Protein AF-A0A9E3S5M4-F1 (afdb_monomer_lite)

Foldseek 3Di:
DDDDDDDDDPPPDDDDDDPPLDQDDKDKDWDQDPVPRDIDIAIDGDGSPDDPPDDDDDDDDDDDPPDDRVCVVPDPPPD

Structure (mmCIF, N/CA/C/O backbone):
data_AF-A0A9E3S5M4-F1
#
_entry.id   AF-A0A9E3S5M4-F1
#
loop_
_atom_site.group_PDB
_atom_site.id
_atom_site.type_symbol
_atom_site.label_atom_id
_atom_site.label_alt_id
_atom_site.label_comp_id
_atom_site.label_asym_id
_atom_site.label_entity_id
_atom_site.label_seq_id
_atom_site.pdbx_PDB_ins_code
_atom_site.Cartn_x
_atom_site.Cartn_y
_atom_site.Cartn_z
_atom_site.occupancy
_atom_site.B_iso_or_equiv
_atom_site.auth_seq_id
_atom_site.auth_comp_id
_atom_site.auth_asym_id
_atom_site.auth_atom_id
_atom_site.pdbx_PDB_model_num
ATOM 1 N N . MET A 1 1 ? 26.058 12.296 -77.451 1.00 45.50 1 MET A N 1
ATOM 2 C CA . MET A 1 1 ? 25.582 13.016 -76.250 1.00 45.50 1 MET A CA 1
ATOM 3 C C . MET A 1 1 ? 25.303 11.970 -75.177 1.00 45.50 1 MET A C 1
ATOM 5 O O . MET A 1 1 ? 24.417 11.155 -75.372 1.00 45.50 1 MET A O 1
ATOM 9 N N . CYS A 1 2 ? 26.142 11.890 -74.141 1.00 45.22 2 CYS A N 1
ATOM 10 C CA . CYS A 1 2 ? 26.104 10.837 -73.118 1.00 45.22 2 CYS A CA 1
ATOM 11 C C . CYS A 1 2 ? 25.348 11.368 -71.888 1.00 45.22 2 CYS A C 1
ATOM 13 O O . CYS A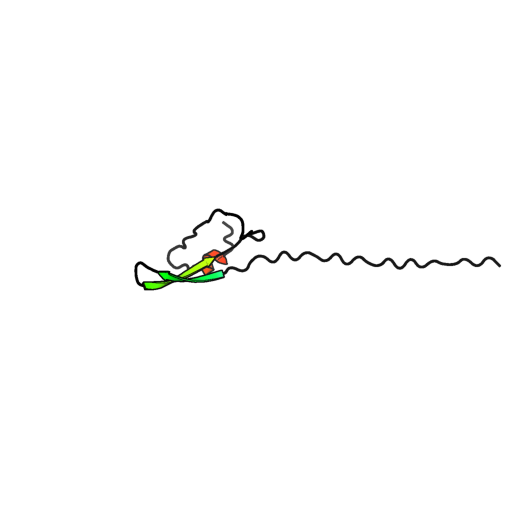 1 2 ? 25.877 12.206 -71.160 1.00 45.22 2 CYS A O 1
ATOM 15 N N . GLY A 1 3 ? 24.086 10.967 -71.714 1.00 43.25 3 GLY A N 1
ATOM 16 C CA . GLY A 1 3 ? 23.238 11.417 -70.607 1.00 43.25 3 GLY A CA 1
ATOM 17 C C . GLY A 1 3 ? 23.508 10.607 -69.341 1.00 43.25 3 GLY A C 1
ATOM 18 O O . GLY A 1 3 ? 23.225 9.414 -69.300 1.00 43.25 3 GLY A O 1
ATOM 19 N N . ARG A 1 4 ? 24.059 11.245 -68.303 1.00 50.56 4 ARG A N 1
ATOM 20 C CA . ARG A 1 4 ? 24.206 10.642 -66.970 1.00 50.56 4 ARG A CA 1
ATOM 21 C C . ARG A 1 4 ? 22.873 10.742 -66.228 1.00 50.56 4 ARG A C 1
ATOM 23 O O . ARG A 1 4 ? 22.434 11.838 -65.900 1.00 50.56 4 ARG A O 1
ATOM 30 N N . VAL A 1 5 ? 22.247 9.599 -65.964 1.00 48.97 5 VAL A N 1
ATOM 31 C CA . VAL A 1 5 ? 21.082 9.484 -65.076 1.00 48.97 5 VAL A CA 1
ATOM 32 C C . VAL A 1 5 ? 21.583 9.541 -63.632 1.00 48.97 5 VAL A C 1
ATOM 34 O O . VAL A 1 5 ? 22.402 8.718 -63.228 1.00 48.97 5 VAL A O 1
ATOM 37 N N . VAL A 1 6 ? 21.128 10.532 -62.865 1.00 53.06 6 VAL A N 1
ATOM 38 C CA . VAL A 1 6 ? 21.418 10.653 -61.429 1.00 53.06 6 VAL A CA 1
ATOM 39 C C . VAL A 1 6 ? 20.285 9.976 -60.667 1.00 53.06 6 VAL A C 1
ATOM 41 O O . VAL A 1 6 ? 19.139 10.413 -60.725 1.00 53.06 6 VAL A O 1
ATOM 44 N N . LEU A 1 7 ? 20.608 8.884 -59.978 1.00 46.00 7 LEU A N 1
ATOM 45 C CA . LEU A 1 7 ? 19.673 8.117 -59.161 1.00 46.00 7 LEU A CA 1
ATOM 46 C C . LEU A 1 7 ? 19.705 8.696 -57.740 1.00 46.00 7 LEU A C 1
ATOM 48 O O . LEU A 1 7 ? 20.685 8.526 -57.019 1.00 46.00 7 LEU A O 1
ATOM 52 N N . ILE A 1 8 ? 18.662 9.434 -57.354 1.00 57.97 8 ILE A N 1
ATOM 53 C CA . ILE A 1 8 ? 18.515 9.951 -55.988 1.00 57.97 8 ILE A CA 1
ATOM 54 C C . ILE A 1 8 ? 17.957 8.815 -55.127 1.00 57.97 8 ILE A C 1
ATOM 56 O O . ILE A 1 8 ? 16.774 8.486 -55.207 1.00 57.97 8 ILE A O 1
ATOM 60 N N . ALA A 1 9 ? 18.814 8.195 -54.318 1.00 58.38 9 ALA A N 1
ATOM 61 C CA . ALA A 1 9 ? 18.387 7.253 -53.293 1.00 58.38 9 ALA A CA 1
ATOM 62 C C . ALA A 1 9 ? 17.800 8.038 -52.112 1.00 58.38 9 ALA A C 1
ATOM 64 O O . ALA A 1 9 ? 18.528 8.641 -51.326 1.00 58.38 9 ALA A O 1
ATOM 65 N N . VAL A 1 10 ? 16.472 8.048 -51.994 1.00 62.38 10 VAL A N 1
ATOM 66 C CA . VAL A 1 10 ? 15.787 8.536 -50.794 1.00 62.38 10 VAL A CA 1
ATOM 67 C C . VAL A 1 10 ? 15.956 7.470 -49.715 1.00 62.38 10 VAL A C 1
ATOM 69 O O . VAL A 1 10 ? 15.276 6.446 -49.725 1.00 62.38 10 VAL A O 1
ATOM 72 N N . SER A 1 11 ? 16.906 7.673 -48.804 1.00 61.44 11 SER A N 1
ATOM 73 C CA . SER A 1 11 ? 17.051 6.829 -47.620 1.00 61.44 11 SER A CA 1
ATOM 74 C C . SER A 1 11 ? 15.861 7.071 -46.693 1.00 61.44 11 SER A C 1
ATOM 76 O O . SER A 1 11 ? 15.800 8.084 -45.994 1.00 61.44 11 SER A O 1
ATOM 78 N N . LEU A 1 12 ? 14.902 6.147 -46.721 1.00 61.62 12 LEU A N 1
ATOM 79 C CA . LEU A 1 12 ? 13.768 6.104 -45.808 1.00 61.62 12 LEU A CA 1
ATOM 80 C C . LEU A 1 12 ? 14.317 5.924 -44.382 1.00 61.62 12 LEU A C 1
ATOM 82 O O . LEU A 1 12 ? 14.776 4.844 -44.011 1.00 61.62 12 LEU A O 1
ATOM 86 N N . GLY A 1 13 ? 14.355 7.012 -43.611 1.00 59.28 13 GLY A N 1
ATOM 87 C CA . GLY A 1 13 ? 14.813 6.998 -42.227 1.00 59.28 13 GLY A CA 1
ATOM 88 C C . GLY A 1 13 ? 13.935 6.072 -41.389 1.00 59.28 13 GLY A C 1
ATOM 89 O O . GLY A 1 13 ? 12.753 6.342 -41.193 1.00 59.28 13 GLY A O 1
ATOM 90 N N . MET A 1 14 ? 14.508 4.971 -40.902 1.00 63.72 14 MET A N 1
ATOM 91 C CA . MET A 1 14 ? 13.858 4.088 -39.937 1.00 63.72 14 MET A CA 1
ATOM 92 C C . MET A 1 14 ? 13.677 4.840 -38.613 1.00 63.72 14 MET A C 1
ATOM 94 O O . MET A 1 14 ? 14.637 5.036 -37.866 1.00 63.72 14 MET A O 1
ATOM 98 N N . CYS A 1 15 ? 12.445 5.251 -38.302 1.00 57.62 15 CYS A N 1
ATOM 99 C CA . CYS A 1 15 ? 12.083 5.673 -36.952 1.00 57.62 15 CYS A CA 1
ATOM 100 C C . CYS A 1 15 ? 12.261 4.480 -36.004 1.00 57.62 15 CYS A C 1
ATOM 102 O O . CYS A 1 15 ? 11.484 3.526 -36.042 1.00 57.62 15 CYS A O 1
ATOM 104 N N . ARG A 1 16 ? 13.278 4.521 -35.138 1.00 60.72 16 ARG A N 1
ATOM 105 C CA . ARG A 1 16 ? 13.363 3.610 -33.993 1.00 60.72 16 ARG A CA 1
ATOM 106 C C . ARG A 1 16 ? 12.264 4.012 -33.013 1.00 60.72 16 ARG A C 1
ATOM 108 O O . ARG A 1 16 ? 12.400 5.018 -32.325 1.00 60.72 16 ARG A O 1
ATOM 115 N N . ALA A 1 17 ? 11.180 3.244 -32.961 1.00 61.72 17 ALA A N 1
ATOM 116 C CA . ALA A 1 17 ? 10.241 3.334 -31.854 1.00 61.72 17 ALA A CA 1
ATOM 117 C C . ALA A 1 17 ? 10.996 2.954 -30.572 1.00 61.72 17 ALA A C 1
ATOM 119 O O . ALA A 1 17 ? 11.438 1.814 -30.419 1.00 61.72 17 ALA A O 1
ATOM 120 N N . ALA A 1 18 ? 11.211 3.921 -29.681 1.00 60.34 18 ALA A N 1
ATOM 121 C CA . ALA A 1 18 ? 11.641 3.624 -28.327 1.00 60.34 18 ALA A CA 1
ATOM 122 C C . ALA A 1 18 ? 10.491 2.873 -27.644 1.00 60.34 18 ALA A C 1
ATOM 124 O O . ALA A 1 18 ? 9.379 3.392 -27.548 1.00 60.34 18 ALA A O 1
ATOM 125 N N . LEU A 1 19 ? 10.739 1.637 -27.211 1.00 60.56 19 LEU A N 1
ATOM 126 C CA . LEU A 1 19 ? 9.830 0.934 -26.313 1.00 60.56 19 LEU A CA 1
ATOM 127 C C . LEU A 1 19 ? 9.859 1.688 -24.978 1.00 60.56 19 LEU A C 1
ATOM 129 O O . LEU A 1 19 ? 10.791 1.522 -24.196 1.00 60.56 19 LEU A O 1
ATOM 133 N N . CYS A 1 20 ? 8.876 2.552 -24.725 1.00 55.12 20 CYS A N 1
ATOM 134 C CA . CYS A 1 20 ? 8.631 3.052 -23.377 1.00 55.12 20 CYS A CA 1
ATOM 135 C C . CYS A 1 20 ? 8.147 1.872 -22.530 1.00 55.12 20 CYS A C 1
ATOM 137 O O . CYS A 1 20 ? 6.983 1.487 -22.616 1.00 55.12 20 CYS A O 1
ATOM 139 N N . GLN A 1 21 ? 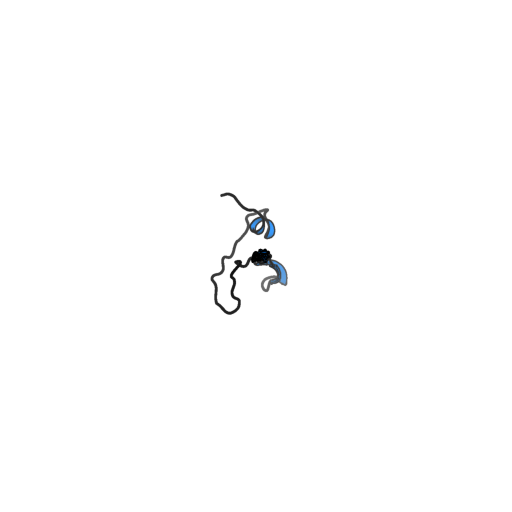9.036 1.279 -21.730 1.00 59.91 21 GLN A N 1
ATOM 140 C CA . GLN A 1 21 ? 8.607 0.400 -20.648 1.00 59.91 21 GLN A CA 1
ATOM 141 C C . GLN A 1 21 ? 7.890 1.273 -19.619 1.00 59.91 21 GLN A C 1
ATOM 143 O O . GLN A 1 21 ? 8.504 2.123 -18.978 1.00 59.91 21 GLN A O 1
ATOM 148 N N . GLN A 1 22 ? 6.571 1.125 -19.525 1.00 64.94 22 GLN A N 1
ATOM 149 C CA . GLN A 1 22 ? 5.790 1.802 -18.501 1.00 64.94 22 GLN A CA 1
ATOM 150 C C . GLN A 1 22 ? 6.008 1.063 -17.185 1.00 64.94 22 GLN A C 1
ATOM 152 O O . GLN A 1 22 ? 5.626 -0.099 -17.063 1.00 64.94 22 GLN A O 1
ATOM 157 N N . THR A 1 23 ? 6.623 1.726 -16.208 1.00 76.06 23 THR A N 1
ATOM 158 C CA . THR A 1 23 ? 6.656 1.208 -14.840 1.00 76.06 23 THR A CA 1
ATOM 159 C C . THR A 1 23 ? 5.216 1.129 -14.322 1.00 76.06 23 THR A C 1
ATOM 161 O O . THR A 1 23 ? 4.501 2.140 -14.397 1.00 76.06 23 THR A O 1
ATOM 164 N N . PRO A 1 24 ? 4.768 -0.037 -13.824 1.00 85.56 24 PRO A N 1
ATOM 165 C CA . PRO A 1 24 ? 3.473 -0.174 -13.181 1.00 85.56 24 PRO A CA 1
ATOM 166 C C . PRO A 1 24 ? 3.312 0.883 -12.090 1.00 85.56 24 PRO A C 1
ATOM 168 O O . PRO A 1 24 ? 4.210 1.099 -11.277 1.00 85.56 24 PRO A O 1
ATOM 171 N N . GLN A 1 25 ? 2.174 1.569 -12.100 1.00 90.62 25 GLN A N 1
ATOM 172 C CA . GLN A 1 25 ? 1.870 2.551 -11.067 1.00 90.62 25 GLN A CA 1
ATOM 173 C C . GLN A 1 25 ? 1.490 1.832 -9.766 1.00 90.62 25 GLN A C 1
ATOM 175 O O . GLN A 1 25 ? 0.807 0.804 -9.833 1.00 90.62 25 GLN A O 1
ATOM 180 N N . PRO A 1 26 ? 1.885 2.361 -8.594 1.00 94.44 26 PRO A N 1
ATOM 181 C CA . PRO A 1 26 ? 1.437 1.830 -7.316 1.00 94.44 26 PRO A CA 1
ATOM 182 C C . PRO A 1 26 ? -0.093 1.827 -7.203 1.00 94.44 26 PRO A C 1
ATOM 184 O O . PRO A 1 26 ? -0.762 2.765 -7.640 1.00 94.44 26 PRO A O 1
ATOM 187 N N . ILE A 1 27 ? -0.646 0.777 -6.599 1.00 95.50 27 ILE A N 1
ATOM 188 C CA . ILE A 1 27 ? -2.093 0.568 -6.464 1.00 95.50 27 ILE A CA 1
ATOM 189 C C . ILE A 1 27 ? -2.480 0.747 -4.995 1.00 95.50 27 ILE A C 1
ATOM 191 O O . ILE A 1 27 ? -2.007 -0.013 -4.155 1.00 95.50 27 ILE A O 1
ATOM 195 N N . ASP A 1 28 ? -3.346 1.716 -4.680 1.00 96.81 28 ASP A N 1
ATOM 196 C CA . ASP A 1 28 ? -3.950 1.857 -3.342 1.00 96.81 28 ASP A CA 1
ATOM 197 C C . ASP A 1 28 ? -5.134 0.890 -3.225 1.00 96.81 28 ASP A C 1
ATOM 199 O O . ASP A 1 28 ? -6.072 0.940 -4.025 1.00 96.81 28 ASP A O 1
ATOM 203 N N . VAL A 1 29 ? -5.074 -0.010 -2.247 1.00 97.56 29 VAL A N 1
ATOM 204 C CA . VAL A 1 29 ? -6.087 -1.037 -2.013 1.00 97.56 29 VAL A CA 1
ATOM 205 C C . VAL A 1 29 ? -6.707 -0.818 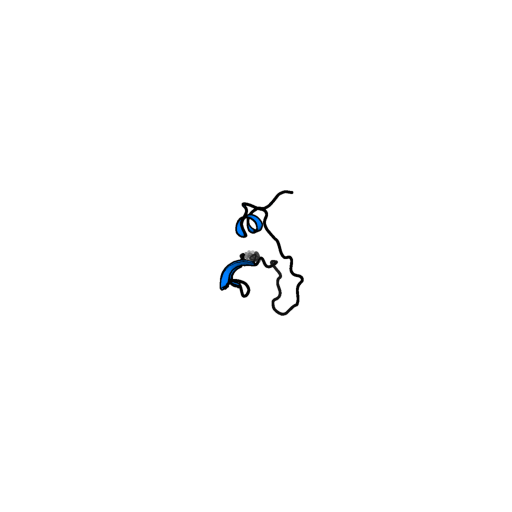-0.642 1.00 97.56 29 VAL A C 1
ATOM 207 O O . VAL A 1 29 ? -6.005 -0.841 0.371 1.00 97.56 29 VAL A O 1
ATOM 210 N N . SER A 1 30 ? -8.031 -0.655 -0.602 1.00 98.12 30 SE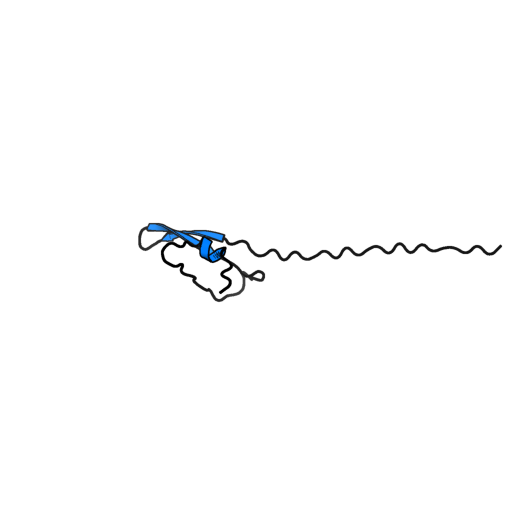R A N 1
ATOM 211 C CA . SER A 1 30 ? -8.808 -0.670 0.635 1.00 98.12 30 SER A CA 1
ATOM 212 C C . SER A 1 30 ? -9.380 -2.057 0.916 1.00 98.12 30 SER A C 1
ATOM 214 O O . SER A 1 30 ? -9.745 -2.804 0.008 1.00 98.12 30 SER A O 1
ATOM 216 N N . PHE A 1 31 ? -9.465 -2.405 2.195 1.00 97.81 31 PHE A N 1
ATOM 217 C CA . PHE A 1 31 ? -10.116 -3.621 2.664 1.00 97.81 31 PHE A CA 1
ATOM 218 C C . PHE A 1 31 ? -10.699 -3.400 4.060 1.00 97.81 31 PHE A C 1
ATOM 220 O O . PHE A 1 31 ? -10.273 -2.505 4.785 1.00 97.81 31 PHE A O 1
ATOM 227 N N . THR A 1 32 ? -11.671 -4.219 4.451 1.00 98.38 32 THR A N 1
ATOM 228 C CA . THR A 1 32 ? -12.189 -4.231 5.824 1.00 98.38 32 THR A CA 1
ATOM 229 C C . THR A 1 32 ? -11.435 -5.279 6.628 1.00 98.38 32 THR A C 1
ATOM 231 O O . THR A 1 32 ? -11.416 -6.449 6.242 1.00 98.38 32 THR A O 1
ATOM 234 N N . ALA A 1 33 ? -10.804 -4.877 7.730 1.00 98.19 33 ALA A N 1
ATOM 235 C CA . ALA A 1 33 ? -10.102 -5.804 8.605 1.00 98.19 33 ALA A CA 1
ATOM 236 C C . ALA A 1 33 ? -11.098 -6.716 9.334 1.00 98.19 33 ALA A C 1
ATOM 238 O O . ALA A 1 33 ? -12.068 -6.248 9.928 1.00 98.19 33 ALA A O 1
ATOM 239 N N . THR A 1 34 ? -10.847 -8.025 9.318 1.00 98.31 34 THR A N 1
ATOM 240 C CA . THR A 1 34 ? -11.714 -9.004 9.992 1.00 98.31 34 THR A CA 1
ATOM 241 C C . THR A 1 34 ? -11.688 -8.855 11.515 1.00 98.31 34 THR A C 1
ATOM 243 O O . THR A 1 34 ? -12.679 -9.159 12.171 1.00 98.31 34 THR A O 1
ATOM 246 N N . GLU A 1 35 ? -10.575 -8.372 12.073 1.00 98.12 35 GLU A N 1
ATOM 247 C CA . GLU A 1 35 ? -10.350 -8.310 13.523 1.00 98.12 35 GLU A CA 1
ATOM 248 C C . GLU A 1 35 ? -11.175 -7.217 14.223 1.00 98.12 35 GLU A C 1
ATOM 250 O O . GLU A 1 35 ? -11.637 -7.422 15.343 1.00 98.12 35 GLU A O 1
ATOM 255 N N . ASP A 1 36 ? -11.380 -6.062 13.580 1.00 98.06 36 ASP A N 1
ATOM 256 C CA . ASP A 1 36 ? -12.062 -4.908 14.187 1.00 98.06 36 ASP A CA 1
ATOM 257 C C . ASP A 1 36 ? -13.130 -4.253 13.291 1.00 98.06 36 ASP A C 1
ATOM 259 O O . ASP A 1 36 ? -13.811 -3.318 13.714 1.00 98.06 36 ASP A O 1
ATOM 263 N N . GLY A 1 37 ? -13.312 -4.746 12.062 1.00 98.19 37 GLY A N 1
ATOM 264 C CA . GLY A 1 37 ? -14.299 -4.240 11.109 1.00 98.19 37 GLY A CA 1
ATOM 265 C C . GLY A 1 37 ? -13.976 -2.863 10.525 1.00 98.19 37 GLY A C 1
ATOM 266 O O . GLY A 1 37 ? -14.826 -2.279 9.851 1.00 98.19 37 GLY A O 1
ATOM 267 N N . THR A 1 38 ? -12.784 -2.320 10.770 1.00 98.38 38 THR A N 1
ATOM 268 C CA . THR A 1 38 ? -12.390 -1.003 10.261 1.00 98.38 38 THR A CA 1
ATOM 269 C C . THR A 1 38 ? -11.901 -1.076 8.812 1.00 98.38 38 THR A C 1
ATOM 271 O O . THR A 1 38 ? -11.388 -2.102 8.358 1.00 98.38 38 THR A O 1
ATOM 274 N N . GLU A 1 39 ? -12.062 0.016 8.055 1.00 98.38 39 GLU A N 1
ATOM 275 C CA . GLU A 1 39 ? -11.418 0.146 6.743 1.00 98.38 39 GLU A CA 1
ATOM 276 C C . GLU A 1 39 ? -9.920 0.391 6.937 1.00 98.38 39 GLU A C 1
ATOM 278 O O . GLU A 1 39 ? -9.508 1.352 7.586 1.00 98.38 39 GLU A O 1
ATOM 283 N N . GLN A 1 40 ? -9.116 -0.463 6.324 1.00 97.56 40 GLN A N 1
ATOM 284 C CA . GLN A 1 40 ? -7.667 -0.384 6.280 1.00 97.56 40 GLN A CA 1
ATOM 285 C C . GLN A 1 40 ? -7.205 -0.257 4.829 1.00 97.56 40 GLN A C 1
ATOM 287 O O . GLN A 1 40 ? -7.945 -0.564 3.888 1.00 97.56 40 GLN A O 1
ATOM 292 N N . ARG A 1 41 ? -5.976 0.230 4.630 1.00 97.19 41 ARG A N 1
ATOM 293 C CA . ARG A 1 41 ? -5.407 0.454 3.295 1.00 97.19 41 ARG A CA 1
ATOM 294 C C . ARG A 1 41 ? -3.949 0.042 3.218 1.00 97.19 41 ARG A C 1
ATOM 296 O O . ARG A 1 41 ? -3.189 0.273 4.154 1.00 97.19 41 ARG A O 1
A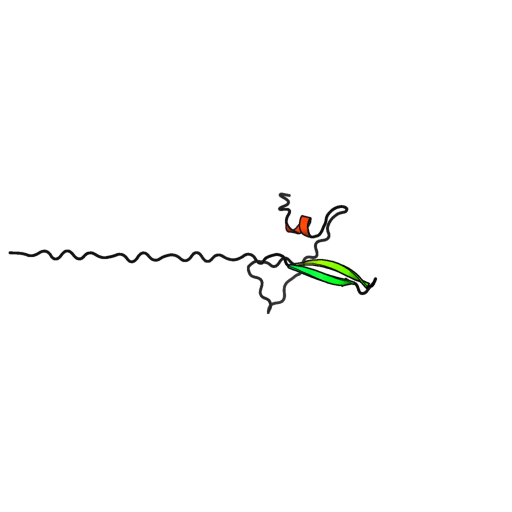TOM 303 N N . TYR A 1 42 ? -3.552 -0.485 2.069 1.00 96.50 42 TYR A N 1
ATOM 304 C CA . TYR A 1 42 ? -2.161 -0.767 1.727 1.00 96.50 42 TYR A CA 1
ATOM 305 C C . TYR A 1 42 ? -1.876 -0.360 0.282 1.00 96.50 42 TYR A C 1
ATOM 307 O O . TYR A 1 42 ? -2.797 -0.120 -0.497 1.00 96.50 42 TYR A O 1
ATOM 315 N N . VAL A 1 43 ? -0.594 -0.251 -0.068 1.00 96.62 43 VAL A N 1
ATOM 316 C CA . VAL A 1 43 ? -0.165 0.036 -1.441 1.00 96.62 43 VAL A CA 1
ATOM 317 C C . VAL A 1 43 ? 0.562 -1.178 -2.002 1.00 96.62 43 VAL A C 1
ATOM 319 O O . VAL A 1 43 ? 1.427 -1.745 -1.338 1.00 96.62 43 VAL A O 1
ATOM 322 N N . VAL A 1 44 ? 0.216 -1.567 -3.227 1.00 95.88 44 VAL A N 1
ATOM 323 C CA . VAL A 1 44 ? 0.921 -2.601 -3.990 1.00 95.88 44 VAL A CA 1
ATOM 324 C C . VAL A 1 44 ? 1.834 -1.932 -5.003 1.00 95.88 44 VAL A C 1
ATOM 326 O O . VAL A 1 44 ? 1.381 -1.120 -5.808 1.00 95.88 44 VAL A O 1
ATOM 329 N N . VAL A 1 45 ? 3.108 -2.314 -4.994 1.00 93.50 45 VAL A N 1
ATOM 330 C CA . VAL A 1 45 ? 4.087 -1.938 -6.017 1.00 93.50 45 VAL A CA 1
ATOM 331 C C . VAL A 1 45 ? 4.496 -3.208 -6.751 1.00 93.50 45 VAL A C 1
ATOM 333 O O . VAL A 1 45 ? 4.927 -4.172 -6.123 1.00 93.50 45 VAL A O 1
ATOM 336 N N . LEU A 1 46 ? 4.333 -3.219 -8.074 1.00 94.06 46 LEU A N 1
ATOM 337 C CA . LEU A 1 46 ? 4.700 -4.353 -8.921 1.00 94.06 46 LEU A CA 1
ATOM 338 C C . LEU A 1 46 ? 5.979 -4.037 -9.704 1.00 94.06 46 LEU A C 1
ATOM 340 O O . LEU A 1 46 ? 6.133 -2.906 -10.172 1.00 94.06 46 LEU A O 1
ATOM 344 N N . PRO A 1 47 ? 6.881 -5.017 -9.892 1.00 91.44 47 PRO A N 1
ATOM 345 C CA . PRO A 1 47 ? 8.033 -4.838 -10.763 1.00 91.44 47 PRO A CA 1
ATOM 346 C C . PRO A 1 47 ? 7.590 -4.657 -12.222 1.00 91.44 47 PRO A C 1
ATOM 348 O O . PRO A 1 47 ? 6.532 -5.138 -12.634 1.00 91.44 47 PRO A O 1
ATOM 351 N N . THR A 1 48 ? 8.413 -3.979 -13.024 1.00 90.25 48 THR A N 1
ATOM 352 C CA . THR A 1 48 ? 8.099 -3.640 -14.425 1.00 90.25 48 THR A CA 1
ATOM 353 C C . THR A 1 48 ? 7.790 -4.854 -15.304 1.00 90.25 48 THR A C 1
ATOM 355 O O . THR A 1 48 ? 7.052 -4.740 -16.279 1.00 90.25 48 THR A O 1
ATOM 358 N N . ASP A 1 49 ? 8.326 -6.020 -14.964 1.00 89.88 49 ASP A N 1
ATOM 359 C CA . ASP A 1 49 ? 8.173 -7.287 -15.676 1.00 89.88 49 ASP A CA 1
ATOM 360 C C . ASP A 1 49 ? 7.267 -8.294 -14.947 1.00 89.88 49 ASP A C 1
ATOM 362 O O . ASP A 1 49 ? 7.329 -9.497 -15.219 1.00 89.88 49 ASP A O 1
ATOM 366 N N . PHE A 1 50 ? 6.402 -7.816 -14.045 1.00 93.06 50 PHE A N 1
ATOM 367 C CA . PHE A 1 50 ? 5.453 -8.657 -13.322 1.00 93.06 50 PHE A CA 1
ATOM 368 C C . PHE A 1 50 ? 4.572 -9.491 -14.268 1.00 93.06 50 PHE A C 1
ATOM 370 O O . PHE A 1 50 ? 3.964 -8.978 -15.210 1.00 93.06 50 PHE A O 1
ATOM 377 N N . LYS A 1 51 ? 4.458 -10.790 -13.970 1.00 94.19 51 LYS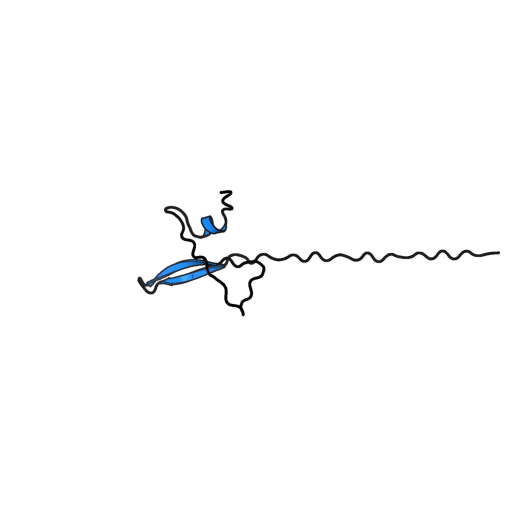 A N 1
ATOM 378 C CA . LYS A 1 51 ? 3.625 -11.753 -14.703 1.00 94.19 51 LYS A CA 1
ATOM 379 C C . LYS A 1 51 ? 2.542 -12.300 -13.786 1.00 94.19 51 LYS A C 1
ATOM 381 O O . LYS A 1 51 ? 2.859 -13.013 -12.840 1.00 94.19 51 LYS A O 1
ATOM 386 N N . ALA A 1 52 ? 1.282 -11.979 -14.071 1.00 91.69 52 ALA A N 1
ATOM 387 C CA . ALA A 1 52 ? 0.148 -12.344 -13.217 1.00 91.69 52 ALA A CA 1
ATOM 388 C C . ALA A 1 52 ? -0.135 -13.858 -13.161 1.00 91.69 52 ALA A C 1
ATOM 390 O O . ALA A 1 52 ? -0.793 -14.328 -12.239 1.00 91.69 52 ALA A O 1
ATOM 391 N N . ASP A 1 53 ? 0.343 -14.613 -14.147 1.00 95.50 53 ASP A N 1
ATOM 392 C CA . ASP A 1 53 ? 0.190 -16.063 -14.272 1.00 95.50 53 ASP A CA 1
ATOM 393 C C . ASP A 1 53 ? 1.352 -16.856 -13.651 1.00 95.50 53 ASP A C 1
ATOM 395 O O . ASP A 1 53 ? 1.364 -18.086 -13.710 1.00 95.50 53 ASP A O 1
ATOM 399 N N . ALA A 1 54 ? 2.314 -16.169 -13.030 1.00 95.56 54 ALA A N 1
ATOM 400 C CA . ALA A 1 54 ? 3.434 -16.775 -12.328 1.00 95.56 54 ALA A CA 1
ATOM 401 C C . ALA A 1 54 ? 3.383 -16.445 -10.826 1.00 95.56 54 ALA A C 1
ATOM 403 O O . ALA A 1 54 ? 2.989 -15.338 -10.455 1.00 95.56 54 ALA A O 1
ATOM 404 N N . PRO A 1 55 ? 3.790 -17.374 -9.943 1.00 95.56 55 PRO A N 1
ATOM 405 C CA . PRO A 1 55 ? 4.000 -17.056 -8.537 1.00 95.56 55 PRO A CA 1
ATOM 406 C C . PRO A 1 55 ? 5.219 -16.136 -8.367 1.00 95.56 55 PRO A C 1
ATOM 408 O O . PRO A 1 55 ? 6.213 -16.282 -9.079 1.00 95.56 55 PRO A O 1
ATOM 411 N N . HIS A 1 56 ? 5.150 -15.231 -7.389 1.00 95.56 56 HIS A N 1
ATOM 412 C CA . HIS A 1 56 ? 6.237 -14.326 -7.001 1.00 95.56 56 HIS A CA 1
ATOM 413 C C . HIS A 1 56 ? 6.357 -14.281 -5.479 1.00 95.56 56 HIS A C 1
ATOM 415 O O . HIS A 1 56 ? 5.368 -14.488 -4.772 1.00 95.56 56 HIS A O 1
ATOM 421 N N . ASP A 1 57 ? 7.550 -13.968 -4.986 1.00 96.50 57 ASP A N 1
ATOM 422 C CA . ASP A 1 57 ? 7.750 -13.647 -3.575 1.00 96.50 57 ASP A CA 1
ATOM 423 C C . ASP A 1 57 ? 7.135 -12.281 -3.238 1.00 96.50 57 ASP A C 1
ATOM 425 O O . ASP A 1 57 ? 7.057 -11.384 -4.081 1.00 96.50 57 ASP A O 1
ATOM 429 N N . VAL A 1 58 ? 6.708 -12.114 -1.985 1.00 94.88 58 VAL A N 1
ATOM 430 C CA . VAL A 1 58 ? 6.092 -10.875 -1.495 1.00 94.88 58 VAL A CA 1
ATOM 431 C C . VAL A 1 58 ? 6.926 -10.297 -0.360 1.00 94.88 58 VAL A C 1
ATOM 433 O O . VAL A 1 58 ? 7.193 -10.970 0.635 1.00 94.88 58 VAL A O 1
ATOM 436 N N . LEU A 1 59 ? 7.285 -9.019 -0.487 1.00 94.19 59 LEU A N 1
ATOM 437 C CA . LEU A 1 59 ? 7.851 -8.223 0.596 1.00 94.19 59 LEU A CA 1
ATOM 438 C C . LEU A 1 59 ? 6.740 -7.408 1.265 1.00 94.19 59 LEU A C 1
ATOM 440 O O . LEU A 1 59 ? 6.079 -6.602 0.614 1.00 94.19 59 LEU A O 1
ATOM 444 N N . ILE A 1 60 ? 6.568 -7.587 2.574 1.00 94.38 60 ILE A N 1
ATOM 445 C CA . ILE A 1 60 ? 5.670 -6.759 3.385 1.00 94.38 60 ILE A CA 1
ATOM 446 C C . ILE A 1 60 ? 6.507 -5.671 4.056 1.00 94.38 60 ILE A C 1
ATOM 448 O O . ILE A 1 60 ? 7.295 -5.953 4.958 1.00 94.38 60 ILE A O 1
ATOM 452 N N . ALA A 1 61 ? 6.329 -4.427 3.616 1.00 92.00 61 ALA A N 1
ATOM 453 C CA . ALA A 1 61 ? 6.980 -3.268 4.208 1.00 92.00 61 ALA A CA 1
ATOM 454 C C . ALA A 1 61 ? 6.068 -2.618 5.255 1.00 92.00 61 ALA A C 1
ATOM 456 O O . ALA A 1 61 ? 4.941 -2.223 4.958 1.00 92.00 61 ALA A O 1
ATOM 457 N N . LEU A 1 62 ? 6.572 -2.495 6.482 1.00 92.44 62 LEU A N 1
ATOM 458 C CA . LEU A 1 62 ? 5.891 -1.807 7.574 1.00 92.44 62 LEU A CA 1
ATOM 459 C C . LEU A 1 62 ? 6.568 -0.458 7.803 1.00 92.44 62 LEU A C 1
ATOM 461 O O . LEU A 1 62 ? 7.792 -0.386 7.922 1.00 92.44 62 LEU A O 1
ATOM 465 N N . HIS A 1 63 ? 5.780 0.611 7.860 1.00 87.38 63 HIS A N 1
ATOM 466 C CA . HIS A 1 63 ? 6.313 1.949 8.087 1.00 87.38 63 HIS A CA 1
ATOM 467 C C . HIS A 1 63 ? 6.582 2.206 9.579 1.00 87.38 63 HIS A C 1
ATOM 469 O O . HIS A 1 63 ? 5.989 1.587 10.465 1.00 87.38 63 HIS A O 1
ATOM 475 N N . GLY A 1 64 ? 7.481 3.152 9.856 1.00 87.06 64 GLY A N 1
ATOM 476 C CA . GLY A 1 64 ? 7.761 3.621 11.210 1.00 87.06 64 GLY A CA 1
ATOM 477 C C . GLY A 1 64 ? 6.628 4.470 11.795 1.00 87.06 64 GLY A C 1
ATOM 478 O O . GLY A 1 64 ? 5.682 4.865 11.107 1.00 87.06 64 GLY A O 1
ATOM 479 N N . HIS A 1 65 ? 6.738 4.774 13.088 1.00 89.38 65 HIS A N 1
ATOM 480 C CA . HIS A 1 65 ? 5.810 5.678 13.763 1.00 89.38 65 HIS A CA 1
ATOM 481 C C . HIS A 1 65 ? 5.846 7.075 13.126 1.00 89.38 65 HIS A C 1
ATOM 483 O O . HIS A 1 65 ? 6.921 7.625 12.901 1.00 89.38 65 HIS A O 1
ATOM 489 N N . GLY A 1 66 ? 4.673 7.650 12.861 1.00 85.75 66 GLY A N 1
ATOM 490 C CA . GLY A 1 66 ? 4.548 8.971 12.239 1.00 85.75 66 GLY A CA 1
ATOM 491 C C . GLY A 1 66 ? 4.722 8.987 10.718 1.00 85.75 66 GLY A C 1
ATOM 492 O O . GLY A 1 66 ? 4.592 10.057 10.129 1.00 85.75 66 GLY A O 1
ATOM 493 N N . SER A 1 67 ? 4.974 7.832 10.091 1.00 88.00 67 SER A N 1
ATOM 494 C CA . SER A 1 67 ? 4.966 7.688 8.635 1.00 88.00 67 SER A CA 1
ATOM 495 C C . SER A 1 67 ? 3.681 7.042 8.117 1.00 88.00 67 SER A C 1
ATOM 497 O O . SER A 1 67 ? 2.924 6.464 8.895 1.00 88.00 67 SER A O 1
ATOM 499 N N . ASP A 1 68 ? 3.447 7.117 6.806 1.00 90.44 68 ASP A N 1
ATOM 500 C CA . ASP A 1 68 ? 2.369 6.392 6.129 1.00 90.44 68 ASP A CA 1
ATOM 501 C C . ASP A 1 68 ? 2.864 5.498 4.973 1.00 90.44 68 ASP A C 1
ATOM 503 O O . ASP A 1 68 ? 4.045 5.467 4.614 1.00 90.44 68 ASP A O 1
ATOM 507 N N . ARG A 1 69 ? 1.923 4.746 4.385 1.00 92.69 69 ARG A N 1
ATOM 508 C CA . ARG A 1 69 ? 2.154 3.832 3.253 1.00 92.69 69 ARG A CA 1
ATOM 509 C C . ARG A 1 69 ? 2.724 4.514 2.003 1.00 92.69 69 ARG A C 1
ATOM 511 O O . ARG A 1 69 ? 3.467 3.883 1.263 1.00 92.69 69 ARG A O 1
ATOM 518 N N . TRP A 1 70 ? 2.381 5.777 1.755 1.00 92.75 70 TRP A N 1
ATOM 519 C CA . TRP A 1 70 ? 2.805 6.513 0.565 1.00 92.75 70 TRP A CA 1
ATOM 520 C C . TRP A 1 70 ? 4.191 7.114 0.727 1.00 92.75 70 TRP A C 1
ATOM 522 O O . TRP A 1 70 ? 4.941 7.156 -0.243 1.00 92.75 70 TRP A O 1
ATOM 532 N N . GLN A 1 71 ? 4.555 7.533 1.938 1.00 85.44 71 GLN A N 1
ATOM 533 C CA . GLN A 1 71 ? 5.917 7.967 2.225 1.00 85.44 71 GLN A CA 1
ATOM 534 C C . GLN A 1 71 ? 6.915 6.845 1.940 1.00 85.44 71 GLN A C 1
ATOM 536 O O . GLN A 1 71 ? 7.894 7.091 1.254 1.00 85.44 71 GLN A O 1
ATOM 541 N N . PHE A 1 72 ? 6.638 5.600 2.341 1.00 84.12 72 PHE A N 1
ATOM 542 C CA . PHE A 1 72 ? 7.529 4.482 2.002 1.00 84.12 72 PHE A CA 1
ATOM 543 C C . PHE A 1 72 ? 7.623 4.217 0.486 1.00 84.12 72 PHE A C 1
ATOM 545 O O . PHE A 1 72 ? 8.688 3.877 -0.012 1.00 84.12 72 PHE A O 1
ATOM 552 N N . VAL A 1 73 ? 6.519 4.364 -0.253 1.00 87.19 73 VAL A N 1
ATOM 553 C CA . VAL A 1 73 ? 6.468 4.084 -1.702 1.00 87.19 73 VAL A CA 1
ATOM 554 C C . VAL A 1 73 ? 7.155 5.166 -2.537 1.00 87.19 73 VAL A C 1
ATOM 556 O O . VAL A 1 73 ? 7.758 4.855 -3.560 1.00 87.19 73 VAL A O 1
ATOM 559 N N . ASN A 1 74 ? 7.034 6.430 -2.130 1.00 86.12 74 ASN A N 1
ATOM 560 C CA . ASN A 1 74 ? 7.506 7.571 -2.914 1.00 86.12 74 ASN A CA 1
ATOM 561 C C . ASN A 1 74 ? 8.897 8.054 -2.505 1.00 86.12 74 ASN A C 1
ATOM 563 O O . ASN A 1 74 ? 9.560 8.715 -3.303 1.00 86.12 74 ASN A O 1
ATOM 567 N N . ASP A 1 75 ? 9.314 7.792 -1.267 1.00 79.25 75 ASP A N 1
ATOM 568 C CA . ASP A 1 75 ? 10.613 8.232 -0.785 1.00 79.25 75 ASP A CA 1
ATOM 569 C C . ASP A 1 75 ? 11.690 7.305 -1.354 1.00 79.25 75 ASP A C 1
ATOM 571 O O . ASP A 1 75 ? 11.868 6.165 -0.917 1.00 79.25 75 ASP A O 1
ATOM 575 N N . THR A 1 76 ? 12.410 7.791 -2.365 1.00 63.81 76 THR A N 1
ATOM 576 C CA . THR A 1 76 ? 13.704 7.239 -2.767 1.00 63.81 76 THR A CA 1
ATOM 577 C C . THR A 1 76 ? 14.677 7.492 -1.626 1.00 63.81 76 THR A C 1
ATOM 579 O O . THR A 1 76 ? 15.447 8.448 -1.657 1.00 63.81 76 THR A O 1
ATOM 582 N N . ARG A 1 77 ? 14.600 6.685 -0.567 1.00 59.78 77 ARG A N 1
ATOM 583 C CA . ARG A 1 77 ? 15.590 6.742 0.501 1.00 59.78 77 ARG A CA 1
ATOM 584 C C . ARG A 1 77 ? 16.936 6.337 -0.099 1.00 59.78 77 ARG A C 1
ATOM 586 O O . ARG A 1 77 ? 17.144 5.163 -0.391 1.00 59.78 77 ARG A O 1
ATOM 593 N N . ASP A 1 78 ? 17.814 7.322 -0.277 1.00 46.00 78 ASP A N 1
ATOM 594 C CA . ASP A 1 78 ? 19.229 7.177 -0.653 1.00 46.00 78 ASP A CA 1
ATOM 595 C C . ASP A 1 78 ? 20.054 6.620 0.527 1.00 46.00 78 ASP A C 1
ATOM 597 O O . ASP A 1 78 ? 21.080 7.191 0.903 1.00 46.00 78 ASP A O 1
ATOM 601 N N . GLU A 1 79 ? 19.567 5.565 1.186 1.00 46.81 79 GLU A N 1
ATOM 602 C CA . GLU A 1 79 ? 20.337 4.887 2.236 1.00 46.81 79 GLU A CA 1
ATOM 603 C C . GLU A 1 79 ? 21.362 3.920 1.628 1.00 46.81 79 GLU A C 1
ATOM 605 O O . GLU A 1 79 ? 20.977 3.109 0.753 1.00 46.81 79 GLU A O 1
#

Secondary structure (DSSP, 8-state):
----------------------PPPPEEEEEE-TTT--EEEEEE---TT--TTS--------PPTT--HHHHHH-----

Sequence (79 aa):
MCGRVVLIAVSLGMCRAALCQQTPQPIDVSFTATEDGTEQRYVVVLPTDFKADAPHDVLIALHGHGSDRWQFVNDTRDE

Radius of gyration: 26.67 Å; chains: 1; bounding box: 40×30×90 Å

pLDDT: mean 80.72, std 18.27, range [43.25, 98.38]